Protein AF-A0A378MXD3-F1 (afdb_monomer)

pLDDT: mean 85.37, std 9.87, range [52.91, 94.81]

Sequence (81 aa):
MTLAIVYSRASIGVEAPLVTIEVHISNGQPKLTIVGLPEATVKEAGDRVRSALLNANFIYPPQRITINLAPADLPKEGGRF

Structure (mmCIF, N/CA/C/O backbone):
data_AF-A0A378MXD3-F1
#
_entry.id   AF-A0A378MXD3-F1
#
loop_
_atom_site.group_PDB
_atom_site.id
_atom_site.type_symbol
_atom_site.label_atom_id
_atom_site.label_alt_id
_atom_site.label_comp_id
_atom_site.label_asym_id
_atom_site.label_entity_id
_atom_site.label_seq_id
_atom_site.pdbx_PDB_ins_code
_atom_site.Cartn_x
_atom_site.Cartn_y
_atom_site.Cartn_z
_atom_site.occupancy
_atom_site.B_iso_or_equiv
_atom_site.auth_seq_id
_atom_site.auth_comp_id
_atom_site.auth_asym_id
_atom_site.auth_atom_id
_atom_site.pdbx_PDB_model_num
ATOM 1 N N . MET A 1 1 ? -9.275 -10.440 11.352 1.00 52.91 1 MET A N 1
ATOM 2 C CA . MET A 1 1 ? -8.105 -10.215 10.480 1.00 52.91 1 MET A CA 1
ATOM 3 C C . MET A 1 1 ? -8.621 -9.731 9.143 1.00 52.91 1 MET A C 1
ATOM 5 O O . MET A 1 1 ? -9.236 -10.515 8.436 1.00 52.91 1 MET A O 1
ATOM 9 N N . THR A 1 2 ? -8.467 -8.447 8.838 1.00 75.00 2 THR A N 1
ATOM 10 C CA . THR A 1 2 ? -8.908 -7.866 7.563 1.00 75.00 2 THR A CA 1
ATOM 11 C C . THR A 1 2 ? -7.673 -7.591 6.717 1.00 75.00 2 THR A C 1
ATOM 13 O O . THR A 1 2 ? -6.985 -6.589 6.906 1.00 75.00 2 THR A O 1
ATOM 16 N N . LEU A 1 3 ? -7.373 -8.548 5.837 1.00 89.56 3 LEU A N 1
ATOM 17 C CA . LEU A 1 3 ? -6.401 -8.421 4.759 1.00 89.56 3 LEU A CA 1
ATOM 18 C C . LEU A 1 3 ? -7.183 -8.242 3.456 1.00 89.56 3 LEU A C 1
ATOM 20 O O . LEU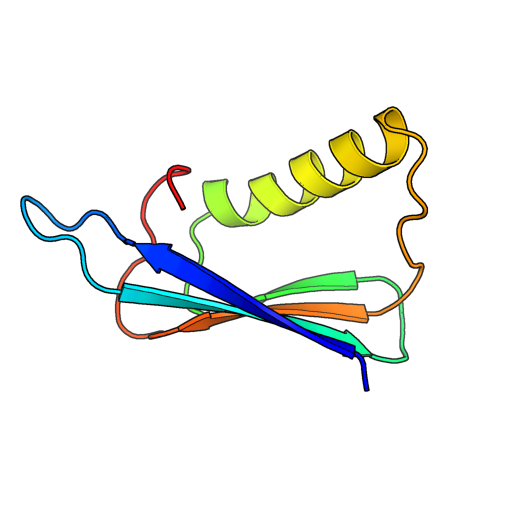 A 1 3 ? -8.069 -9.044 3.163 1.00 89.56 3 LEU A O 1
ATOM 24 N N . ALA A 1 4 ? -6.859 -7.208 2.691 1.00 93.56 4 ALA A N 1
ATOM 25 C CA . ALA A 1 4 ? -7.332 -7.035 1.324 1.00 93.56 4 ALA A CA 1
ATOM 26 C C . ALA A 1 4 ? -6.139 -7.106 0.368 1.00 93.56 4 ALA A C 1
ATOM 28 O O . ALA A 1 4 ? -5.076 -6.570 0.678 1.00 93.56 4 ALA A O 1
ATOM 29 N N . ILE A 1 5 ? -6.317 -7.762 -0.778 1.00 93.88 5 ILE A N 1
ATOM 30 C CA . ILE A 1 5 ? -5.286 -7.903 -1.810 1.00 93.88 5 ILE A CA 1
ATOM 31 C C . ILE A 1 5 ? -5.833 -7.326 -3.112 1.00 93.88 5 ILE A C 1
ATOM 33 O O . ILE A 1 5 ? -6.946 -7.656 -3.519 1.00 93.88 5 ILE A O 1
ATOM 37 N N . VAL A 1 6 ? -5.049 -6.465 -3.753 1.00 93.62 6 VAL A N 1
ATOM 38 C CA . VAL A 1 6 ? -5.355 -5.851 -5.047 1.00 93.62 6 VAL A CA 1
ATOM 39 C C . VAL A 1 6 ? -4.156 -6.037 -5.969 1.00 93.62 6 VAL A C 1
ATOM 41 O O . VAL A 1 6 ? -3.010 -5.932 -5.539 1.00 93.62 6 VAL A O 1
ATOM 44 N N . TYR A 1 7 ? -4.414 -6.309 -7.244 1.00 91.81 7 TYR A N 1
ATOM 45 C CA . TYR A 1 7 ? -3.371 -6.444 -8.255 1.00 91.81 7 TYR A CA 1
ATOM 46 C C . TYR A 1 7 ? -3.290 -5.177 -9.101 1.00 91.81 7 TYR A C 1
ATOM 48 O O . TYR A 1 7 ? -4.309 -4.656 -9.548 1.00 91.81 7 TYR A O 1
ATOM 56 N N . SER A 1 8 ? -2.070 -4.713 -9.335 1.00 90.50 8 SER A N 1
ATOM 57 C CA . SER A 1 8 ? -1.741 -3.576 -10.190 1.00 90.50 8 SER A CA 1
ATOM 58 C C . SER A 1 8 ? -0.509 -3.913 -11.042 1.00 90.50 8 SER A C 1
ATOM 60 O O . SER A 1 8 ? -0.033 -5.055 -11.068 1.00 90.50 8 SER A O 1
ATOM 62 N N . ARG A 1 9 ? -0.001 -2.944 -11.798 1.00 88.44 9 ARG A N 1
ATOM 63 C CA . ARG A 1 9 ? 1.165 -3.083 -12.673 1.00 88.44 9 ARG A CA 1
ATOM 64 C C . ARG A 1 9 ? 2.071 -1.869 -12.496 1.00 88.44 9 ARG A C 1
ATOM 66 O O . ARG A 1 9 ? 1.577 -0.748 -12.453 1.00 88.44 9 ARG A O 1
ATOM 73 N N . ALA A 1 10 ? 3.383 -2.084 -12.419 1.00 84.31 10 ALA A N 1
ATOM 74 C CA . ALA A 1 10 ? 4.334 -0.979 -12.544 1.00 84.31 10 ALA A CA 1
ATOM 75 C C . ALA A 1 10 ? 4.563 -0.645 -14.016 1.00 84.31 10 ALA A C 1
ATOM 77 O O . ALA A 1 10 ? 4.298 -1.475 -14.879 1.00 84.31 10 ALA A O 1
ATOM 78 N N . SER A 1 11 ? 5.088 0.543 -14.298 1.00 82.44 11 SER A N 1
ATOM 79 C CA . SER A 1 11 ? 5.532 0.922 -15.639 1.00 82.44 11 SER A CA 1
ATOM 80 C C . SER A 1 11 ? 7.054 1.002 -15.639 1.00 82.44 11 SER A C 1
ATOM 82 O O . SER A 1 11 ? 7.607 1.923 -15.048 1.00 82.44 11 SER A O 1
ATOM 84 N N . ILE A 1 12 ? 7.729 0.055 -16.295 1.00 81.81 12 ILE A N 1
ATOM 85 C CA . ILE A 1 12 ? 9.194 0.039 -16.425 1.00 81.81 12 ILE A CA 1
ATOM 86 C C . ILE A 1 12 ? 9.536 0.009 -17.913 1.00 81.81 12 ILE A C 1
ATOM 88 O O . ILE A 1 12 ? 9.543 -1.043 -18.548 1.00 81.81 12 ILE A O 1
ATOM 92 N N . GLY A 1 13 ? 9.777 1.183 -18.501 1.00 84.31 13 GLY A N 1
ATOM 93 C CA . GLY A 1 13 ? 9.953 1.303 -19.950 1.00 84.31 13 GLY A CA 1
ATOM 94 C C . GLY A 1 13 ? 8.713 0.807 -20.705 1.00 84.31 13 GLY A C 1
ATOM 95 O O . GLY A 1 13 ? 7.647 1.409 -20.602 1.00 84.31 13 GLY A O 1
ATOM 96 N N . VAL A 1 14 ? 8.860 -0.288 -21.457 1.00 86.69 14 VAL A N 1
ATOM 97 C CA . VAL A 1 14 ? 7.764 -0.971 -22.180 1.00 86.69 14 VAL A CA 1
ATOM 98 C C . VAL A 1 14 ? 7.185 -2.165 -21.414 1.00 86.69 14 VAL A C 1
ATOM 100 O O . VAL A 1 14 ? 6.224 -2.785 -21.866 1.00 86.69 14 VAL A O 1
ATOM 103 N N . GLU A 1 15 ? 7.770 -2.506 -20.269 1.00 84.62 15 GLU A N 1
ATOM 104 C CA . GLU A 1 15 ? 7.340 -3.620 -19.438 1.00 84.62 15 GLU A CA 1
ATOM 105 C C . GLU A 1 15 ? 6.313 -3.177 -18.397 1.00 84.62 15 GLU A C 1
ATOM 107 O O . GLU A 1 15 ? 6.360 -2.070 -17.852 1.00 84.62 15 GLU A O 1
ATOM 112 N N . ALA A 1 16 ? 5.399 -4.096 -18.090 1.00 88.31 16 ALA A N 1
ATOM 113 C CA . ALA A 1 16 ? 4.386 -3.923 -17.064 1.00 88.31 16 ALA A CA 1
ATOM 114 C C . ALA A 1 16 ? 4.472 -5.066 -16.043 1.00 88.31 16 ALA A C 1
ATOM 116 O O . ALA A 1 16 ? 3.676 -6.007 -16.118 1.00 88.31 16 ALA A O 1
ATOM 117 N N . PRO A 1 17 ? 5.447 -5.077 -15.118 1.00 87.44 17 PRO A N 1
ATOM 118 C CA . PRO A 1 17 ? 5.544 -6.139 -14.124 1.00 87.44 17 PRO A CA 1
ATOM 119 C C . PRO A 1 17 ? 4.358 -6.090 -13.152 1.00 87.44 17 PRO A C 1
ATOM 121 O O . PRO A 1 17 ? 3.816 -5.024 -12.849 1.00 87.44 17 PRO A O 1
ATOM 124 N N . LEU A 1 18 ? 3.936 -7.263 -12.678 1.00 89.38 18 LEU A N 1
ATOM 125 C CA . LEU A 1 18 ? 2.854 -7.400 -11.703 1.00 89.38 18 LEU A CA 1
ATOM 126 C C . LEU A 1 18 ? 3.255 -6.773 -10.363 1.00 89.38 18 LEU A C 1
ATOM 128 O O . LEU A 1 18 ? 4.318 -7.076 -9.826 1.00 89.38 18 LEU A O 1
ATOM 132 N N . VAL A 1 19 ? 2.365 -5.954 -9.808 1.00 88.81 19 VAL A N 1
ATOM 133 C CA . VAL A 1 19 ? 2.467 -5.418 -8.450 1.00 88.81 19 VAL A CA 1
ATOM 134 C C . VAL A 1 19 ? 1.299 -5.955 -7.636 1.00 88.81 19 VAL A C 1
ATOM 136 O O . VAL A 1 19 ? 0.146 -5.863 -8.049 1.00 88.81 19 VA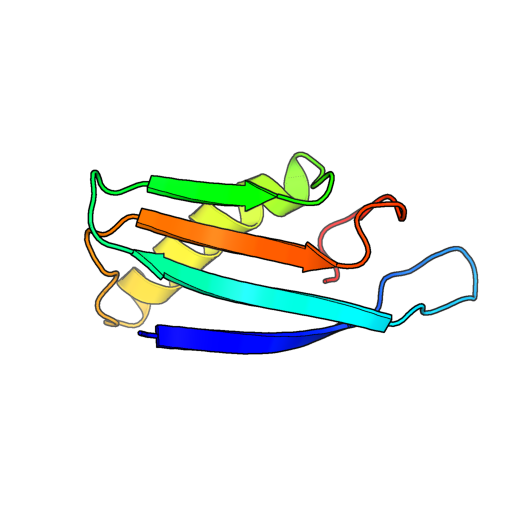L A O 1
ATOM 139 N N . THR A 1 20 ? 1.593 -6.518 -6.472 1.00 92.00 20 THR A N 1
ATOM 140 C CA . THR A 1 20 ? 0.579 -6.944 -5.505 1.00 92.00 20 THR A CA 1
ATOM 141 C C . THR A 1 20 ? 0.528 -5.923 -4.381 1.00 92.00 20 THR A C 1
ATOM 143 O O . THR A 1 20 ? 1.552 -5.599 -3.780 1.00 92.00 20 THR A O 1
ATOM 146 N N . ILE A 1 21 ? -0.665 -5.404 -4.121 1.00 91.94 21 ILE A N 1
ATOM 147 C CA . ILE A 1 21 ? -0.944 -4.426 -3.077 1.00 91.94 21 ILE A CA 1
ATOM 148 C C . ILE A 1 21 ? -1.710 -5.141 -1.974 1.00 91.94 21 ILE A C 1
ATOM 150 O O . ILE A 1 21 ? -2.827 -5.608 -2.186 1.00 91.94 21 ILE A O 1
ATOM 154 N N . GLU A 1 22 ? -1.121 -5.203 -0.789 1.00 94.19 22 GLU A N 1
ATOM 155 C CA . GLU A 1 22 ? -1.730 -5.841 0.374 1.00 94.19 22 GLU A CA 1
ATOM 156 C C . GLU A 1 22 ? -2.052 -4.778 1.415 1.00 94.19 22 GLU A C 1
ATOM 158 O O . GLU A 1 22 ? -1.175 -4.029 1.847 1.00 94.19 22 GLU A O 1
ATOM 163 N N . VAL A 1 23 ? -3.310 -4.708 1.835 1.00 93.50 23 VAL A N 1
ATOM 164 C CA . VAL A 1 23 ? -3.775 -3.760 2.846 1.00 93.50 23 VAL A CA 1
ATOM 165 C C . VAL A 1 23 ? -4.176 -4.527 4.088 1.00 93.50 23 VAL A C 1
ATOM 167 O O . VAL A 1 23 ? -5.088 -5.352 4.060 1.00 93.50 23 VAL A O 1
ATOM 170 N N . HIS A 1 24 ? -3.509 -4.222 5.193 1.00 93.88 24 HIS A N 1
ATOM 171 C CA . HIS A 1 24 ? -3.769 -4.833 6.484 1.00 93.88 24 HIS A CA 1
ATOM 172 C C . HIS A 1 24 ? -4.184 -3.781 7.511 1.00 93.88 24 HIS A C 1
ATOM 174 O O . HIS A 1 24 ? -3.511 -2.759 7.684 1.00 93.88 24 HIS A O 1
ATOM 180 N N . ILE A 1 25 ? -5.279 -4.057 8.221 1.00 93.38 25 ILE A N 1
ATOM 181 C CA . ILE A 1 25 ? -5.759 -3.238 9.337 1.00 93.38 25 ILE A CA 1
ATOM 182 C C . ILE A 1 25 ? -5.437 -3.949 10.649 1.00 93.38 25 ILE A C 1
ATOM 184 O O . ILE A 1 25 ? -5.771 -5.117 10.844 1.00 93.38 25 ILE A O 1
ATOM 188 N N . SER A 1 26 ? -4.796 -3.220 11.557 1.00 92.06 26 SER A N 1
ATOM 189 C CA . SER A 1 26 ? -4.346 -3.722 12.853 1.00 92.06 26 SER A CA 1
ATOM 190 C C . SER A 1 26 ? -4.677 -2.749 13.983 1.00 92.06 26 SER A C 1
ATOM 192 O O . SER A 1 26 ? -4.758 -1.534 13.782 1.00 92.06 26 SER A O 1
ATOM 194 N N . ASN A 1 27 ? -4.822 -3.293 15.191 1.00 91.00 27 ASN A N 1
ATOM 195 C CA . ASN A 1 27 ? -4.999 -2.495 16.400 1.00 91.00 27 ASN A CA 1
ATOM 196 C C . ASN A 1 27 ? -3.749 -1.645 16.676 1.00 91.00 27 ASN A C 1
ATOM 198 O O . ASN A 1 27 ? -2.619 -2.094 16.481 1.00 91.00 27 ASN A O 1
ATOM 202 N N . GLY A 1 28 ? -3.950 -0.423 17.165 1.00 88.38 28 GLY A N 1
ATOM 203 C CA . GLY A 1 28 ? -2.870 0.499 17.512 1.00 88.38 28 GLY A CA 1
ATOM 204 C C . GLY A 1 28 ? -3.235 1.950 17.224 1.00 88.38 28 GLY A C 1
ATOM 205 O O . GLY A 1 28 ? -4.369 2.256 16.862 1.00 88.38 28 GLY A O 1
ATOM 206 N N . GLN A 1 29 ? -2.258 2.846 17.382 1.00 90.75 29 GLN A N 1
ATOM 207 C CA . GLN A 1 29 ? -2.459 4.264 17.087 1.00 90.75 29 GLN A CA 1
ATOM 208 C C . GLN A 1 29 ? -2.820 4.474 15.604 1.00 90.75 29 GLN A C 1
ATOM 210 O O . GLN A 1 29 ? -2.189 3.846 14.742 1.00 90.75 29 GLN A O 1
ATOM 215 N N . PRO A 1 30 ? -3.787 5.361 15.292 1.00 92.50 30 PRO A N 1
ATOM 216 C CA . PRO A 1 30 ? -4.179 5.659 13.921 1.00 92.50 30 PRO A CA 1
ATOM 217 C C . PRO A 1 30 ? -2.986 6.143 13.099 1.00 92.50 30 PRO A C 1
ATOM 219 O O . PRO A 1 30 ? -2.431 7.214 13.341 1.00 92.50 30 PRO A O 1
ATOM 222 N N . LYS A 1 31 ? -2.579 5.337 12.121 1.00 92.12 31 LYS A N 1
ATOM 223 C CA . LYS A 1 31 ? -1.474 5.665 11.222 1.00 92.12 31 LYS A CA 1
ATOM 224 C C . LYS A 1 31 ? -1.613 4.878 9.933 1.00 92.12 31 LYS A C 1
ATOM 226 O O . LYS A 1 31 ? -1.801 3.664 9.974 1.00 92.12 31 LYS A O 1
ATOM 231 N N . LEU A 1 32 ? -1.455 5.563 8.805 1.00 91.75 32 LEU A N 1
ATOM 232 C CA . LEU A 1 32 ? -1.251 4.936 7.505 1.00 91.75 32 LEU A CA 1
ATOM 233 C C . LEU A 1 32 ? 0.253 4.762 7.275 1.00 91.75 32 LEU A C 1
ATOM 235 O O . LEU A 1 32 ? 1.030 5.690 7.491 1.00 91.75 32 LEU A O 1
ATOM 239 N N . THR A 1 33 ? 0.681 3.570 6.874 1.00 92.19 33 THR A N 1
ATOM 240 C CA . THR A 1 33 ? 2.078 3.289 6.515 1.00 92.19 33 THR A CA 1
ATOM 241 C C . THR A 1 33 ? 2.108 2.562 5.180 1.00 92.19 33 THR A C 1
ATOM 243 O O . THR A 1 33 ? 1.447 1.539 5.043 1.00 92.19 33 THR A O 1
ATOM 246 N N . ILE A 1 34 ? 2.880 3.067 4.219 1.00 90.50 34 ILE A N 1
ATOM 247 C CA . ILE A 1 34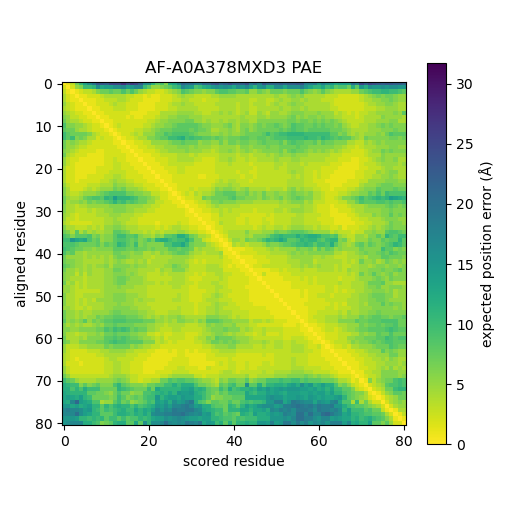 ? 3.100 2.414 2.923 1.00 90.50 34 ILE A CA 1
ATOM 248 C C . ILE A 1 34 ? 4.545 1.911 2.893 1.00 90.50 34 ILE A C 1
ATOM 250 O O . ILE A 1 34 ? 5.467 2.679 3.178 1.00 90.50 34 ILE A O 1
ATOM 254 N N . VAL A 1 35 ? 4.740 0.628 2.591 1.00 87.31 35 VAL A N 1
ATOM 255 C CA . VAL A 1 35 ? 6.047 -0.050 2.546 1.00 87.31 35 VAL A CA 1
ATOM 256 C C . VAL A 1 35 ? 6.278 -0.693 1.172 1.00 87.31 35 VAL A C 1
ATOM 258 O O . VAL A 1 35 ? 5.325 -0.923 0.431 1.00 87.31 35 VAL A O 1
ATOM 261 N N . GLY A 1 36 ? 7.543 -0.950 0.822 1.00 82.19 36 GLY A N 1
ATOM 262 C CA . GLY A 1 36 ? 7.939 -1.420 -0.518 1.00 82.19 36 GLY A CA 1
ATOM 263 C C . GLY A 1 36 ? 8.526 -0.318 -1.407 1.00 82.19 36 GLY A C 1
ATOM 264 O O . GLY A 1 36 ? 8.180 -0.234 -2.577 1.00 82.19 36 GLY A O 1
ATOM 265 N N . LEU A 1 37 ? 9.373 0.549 -0.833 1.00 75.81 37 LEU A N 1
ATOM 266 C CA . LEU A 1 37 ? 10.040 1.675 -1.512 1.00 75.81 37 LEU A CA 1
ATOM 267 C C . LEU A 1 37 ? 9.096 2.631 -2.285 1.00 75.81 37 LEU A C 1
ATOM 269 O O . LEU A 1 37 ? 9.339 2.918 -3.456 1.00 75.81 37 LEU 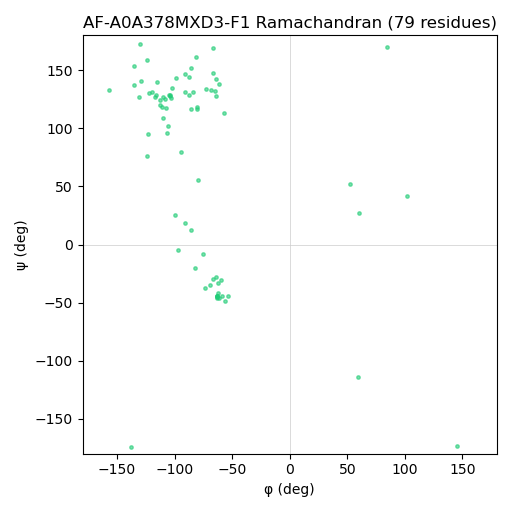A O 1
ATOM 273 N N . PRO A 1 38 ? 8.023 3.158 -1.658 1.00 75.31 38 PRO A N 1
ATOM 274 C CA . PRO A 1 38 ? 7.161 4.136 -2.316 1.00 75.31 38 PRO A CA 1
ATOM 275 C C . PRO A 1 38 ? 7.856 5.499 -2.433 1.00 75.31 38 PRO A C 1
ATOM 277 O O . PRO A 1 38 ? 8.379 6.032 -1.444 1.00 75.31 38 PRO A O 1
ATOM 280 N N . GLU A 1 39 ? 7.786 6.104 -3.617 1.00 79.44 39 GLU A N 1
ATOM 281 C CA . GLU A 1 39 ? 8.154 7.506 -3.818 1.00 79.44 39 GLU A CA 1
ATOM 282 C C . GLU A 1 39 ? 7.197 8.468 -3.092 1.00 79.44 39 GLU A C 1
ATOM 284 O O . GLU A 1 39 ? 6.128 8.085 -2.603 1.00 79.44 39 GLU A O 1
ATOM 289 N N . ALA A 1 40 ? 7.571 9.750 -3.029 1.00 79.56 40 ALA A N 1
ATOM 290 C CA . ALA A 1 40 ? 6.771 10.793 -2.385 1.00 79.56 40 ALA A CA 1
ATOM 291 C C . ALA A 1 40 ? 5.331 10.848 -2.929 1.00 79.56 40 ALA A C 1
ATOM 293 O O . ALA A 1 40 ? 4.383 10.847 -2.147 1.00 79.56 40 ALA A O 1
ATOM 294 N N . THR A 1 41 ? 5.149 10.772 -4.251 1.00 76.94 41 THR A N 1
ATOM 295 C CA . THR A 1 41 ? 3.824 10.828 -4.891 1.00 76.94 41 THR A CA 1
ATOM 296 C C . THR A 1 41 ? 2.906 9.669 -4.487 1.00 76.94 41 THR A C 1
ATOM 298 O O . THR A 1 41 ? 1.691 9.854 -4.372 1.00 76.94 41 THR A O 1
ATOM 301 N N . VAL A 1 42 ? 3.469 8.481 -4.242 1.00 81.25 42 VAL A N 1
ATOM 302 C CA . VAL A 1 42 ? 2.723 7.306 -3.761 1.00 81.25 42 VAL A CA 1
ATOM 303 C C . VAL A 1 42 ? 2.349 7.479 -2.288 1.00 81.25 42 VAL A C 1
ATOM 305 O O . VAL A 1 42 ? 1.236 7.142 -1.889 1.00 81.25 42 VAL A O 1
ATOM 308 N N . LYS A 1 43 ? 3.235 8.072 -1.476 1.00 81.94 43 LYS A N 1
ATOM 309 C CA . LYS A 1 43 ? 2.931 8.412 -0.075 1.00 81.94 43 LYS A CA 1
ATOM 310 C C . LYS A 1 43 ? 1.797 9.436 0.026 1.00 81.94 43 LYS A C 1
ATOM 312 O O . LYS A 1 43 ? 0.863 9.224 0.794 1.00 81.94 43 LYS A O 1
ATOM 317 N N . GLU A 1 44 ? 1.829 10.480 -0.800 1.00 85.62 44 GLU A N 1
ATOM 318 C CA . GLU A 1 44 ? 0.783 11.513 -0.873 1.00 85.62 44 GLU A CA 1
ATOM 319 C C . GLU A 1 44 ? -0.573 10.967 -1.342 1.00 85.62 44 GLU A C 1
ATOM 321 O O . GLU A 1 44 ? -1.628 11.487 -0.970 1.00 85.62 44 GLU A O 1
ATOM 326 N N . ALA A 1 45 ? -0.577 9.896 -2.144 1.00 85.12 45 ALA A N 1
ATOM 327 C CA . ALA A 1 45 ? -1.816 9.251 -2.567 1.00 85.12 45 ALA A CA 1
ATOM 328 C C . ALA A 1 45 ? -2.636 8.743 -1.370 1.00 85.12 45 ALA A C 1
ATOM 330 O O . ALA A 1 45 ? -3.864 8.766 -1.431 1.00 85.12 45 ALA A O 1
ATOM 331 N N . GLY A 1 46 ? -1.986 8.363 -0.265 1.00 87.44 46 GLY A N 1
ATOM 332 C CA . GLY A 1 46 ? -2.664 7.964 0.968 1.00 87.44 46 GLY A CA 1
ATOM 333 C C . GLY A 1 46 ? -3.560 9.065 1.544 1.00 87.44 46 GLY A C 1
ATOM 334 O O . GLY A 1 46 ? -4.720 8.811 1.875 1.00 87.44 46 GLY A O 1
ATOM 335 N N . ASP A 1 47 ? -3.064 10.303 1.585 1.00 89.19 47 ASP A N 1
ATOM 336 C CA . ASP A 1 47 ? -3.838 11.450 2.072 1.00 89.19 47 ASP A CA 1
ATOM 337 C C . ASP A 1 47 ? -4.981 11.813 1.112 1.00 89.19 47 ASP A C 1
ATOM 339 O O . ASP A 1 47 ? -6.086 12.155 1.554 1.00 89.19 47 ASP A O 1
ATOM 343 N N . ARG A 1 48 ? -4.768 11.652 -0.204 1.00 89.81 48 ARG A N 1
ATOM 344 C CA . ARG A 1 48 ? -5.831 11.803 -1.214 1.00 89.81 48 ARG A CA 1
ATOM 345 C C . ARG A 1 48 ? -6.936 10.764 -1.039 1.00 89.81 48 ARG A C 1
ATOM 347 O O . ARG A 1 48 ? -8.107 11.133 -1.039 1.00 89.81 48 ARG A O 1
ATOM 354 N N . VAL A 1 49 ? -6.584 9.492 -0.846 1.00 89.88 49 VAL A N 1
ATOM 355 C CA . VAL A 1 49 ? -7.555 8.406 -0.628 1.00 89.88 49 VAL A CA 1
ATOM 356 C C . VAL A 1 49 ? -8.341 8.640 0.656 1.00 89.88 49 VAL A C 1
ATOM 358 O O . VAL A 1 49 ? -9.566 8.542 0.645 1.00 89.88 49 VAL A O 1
ATOM 361 N N . ARG A 1 50 ? -7.672 9.020 1.751 1.00 90.81 50 ARG A N 1
ATOM 362 C CA . ARG A 1 50 ? -8.353 9.377 3.001 1.00 90.81 50 ARG A CA 1
ATOM 363 C C . ARG A 1 50 ? -9.366 10.501 2.783 1.00 90.81 50 ARG A C 1
ATOM 365 O O . ARG A 1 50 ? -10.512 10.375 3.207 1.00 90.81 50 ARG A O 1
ATOM 372 N N . SER A 1 51 ? -8.956 11.571 2.105 1.00 92.00 51 SER A N 1
ATOM 373 C CA . SER A 1 51 ? -9.829 12.711 1.801 1.00 92.00 51 SER A CA 1
ATOM 374 C C . SER A 1 51 ? -11.015 12.300 0.923 1.00 92.00 51 SER A C 1
ATOM 376 O O . SER A 1 51 ? -12.145 12.702 1.184 1.00 92.00 51 SER A O 1
ATOM 378 N N . ALA A 1 52 ? -10.783 11.460 -0.088 1.00 92.81 52 ALA A N 1
ATOM 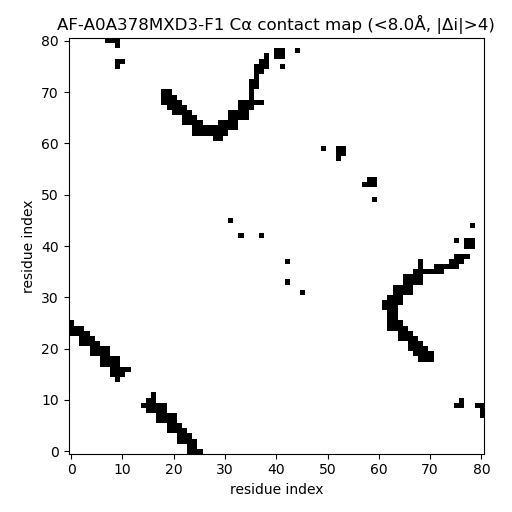379 C CA . ALA A 1 52 ? -11.829 10.943 -0.965 1.00 92.81 52 ALA A CA 1
ATOM 380 C C . ALA A 1 52 ? -12.848 10.076 -0.210 1.00 92.81 52 ALA A C 1
ATOM 382 O O . ALA A 1 52 ? -14.048 10.259 -0.393 1.00 92.81 52 ALA A O 1
ATOM 383 N N . LEU A 1 53 ? -12.392 9.183 0.676 1.00 92.12 53 LEU A N 1
ATOM 384 C CA . LEU A 1 53 ? -13.271 8.340 1.492 1.00 92.12 53 LEU A CA 1
ATOM 385 C C . LEU A 1 53 ? -14.174 9.177 2.402 1.00 92.12 53 LEU A C 1
ATOM 387 O O . LEU A 1 53 ? -15.378 8.938 2.446 1.00 92.12 53 LEU A O 1
ATOM 391 N N . LEU A 1 54 ? -13.609 10.183 3.078 1.00 92.38 54 LEU A N 1
ATOM 392 C CA . LEU A 1 54 ? -14.379 11.083 3.940 1.00 92.38 54 LEU A CA 1
ATOM 393 C C . LEU A 1 54 ? -15.412 11.890 3.140 1.00 92.38 54 LEU A C 1
ATOM 395 O O . LEU A 1 54 ? -16.565 11.972 3.551 1.00 92.38 54 LEU A O 1
ATOM 399 N N . ASN A 1 55 ? -15.029 12.428 1.977 1.00 94.12 55 ASN A N 1
ATOM 400 C CA . ASN A 1 55 ? -15.946 13.174 1.105 1.00 94.12 55 ASN A CA 1
ATOM 401 C C . ASN A 1 55 ? -17.056 12.296 0.509 1.00 94.12 55 ASN A C 1
ATOM 403 O O . ASN A 1 55 ? -18.157 12.776 0.259 1.00 94.12 55 ASN A O 1
ATOM 407 N N . ALA A 1 56 ? -16.788 11.008 0.298 1.00 94.81 56 ALA A N 1
ATOM 408 C CA . ALA A 1 56 ? -17.771 10.041 -0.176 1.00 94.81 56 ALA A CA 1
ATOM 409 C C . ALA A 1 56 ? -18.618 9.424 0.959 1.00 94.81 56 ALA A C 1
ATOM 411 O O . ALA A 1 56 ? -19.335 8.454 0.726 1.00 94.81 56 ALA A O 1
ATOM 412 N N . ASN A 1 57 ? -18.571 9.993 2.172 1.00 94.31 57 ASN A N 1
ATOM 413 C CA . ASN A 1 57 ? -19.302 9.538 3.362 1.00 94.31 57 ASN A CA 1
ATOM 414 C C . ASN A 1 57 ? -18.965 8.101 3.806 1.00 94.31 57 ASN A C 1
ATOM 416 O O . ASN A 1 57 ? -19.778 7.436 4.450 1.00 94.31 57 ASN A O 1
ATOM 420 N N . PHE A 1 58 ? -17.758 7.617 3.500 1.00 92.62 58 PHE A N 1
ATOM 421 C CA . PHE A 1 58 ? -17.252 6.363 4.054 1.00 92.62 58 PHE A CA 1
ATOM 422 C C . PHE A 1 58 ? -16.592 6.580 5.416 1.00 92.62 58 PHE A C 1
ATOM 424 O O . PHE A 1 58 ? -16.008 7.624 5.711 1.00 92.62 58 PHE A O 1
ATOM 431 N N . ILE A 1 59 ? -16.626 5.536 6.245 1.00 89.06 59 ILE A N 1
ATOM 432 C CA . ILE A 1 59 ? -15.938 5.526 7.534 1.00 89.06 59 ILE A CA 1
ATOM 433 C C . ILE A 1 59 ? -14.461 5.213 7.298 1.00 89.06 59 ILE A C 1
ATOM 435 O O . ILE A 1 59 ? -14.109 4.116 6.863 1.00 89.06 59 ILE A O 1
ATOM 439 N N . TYR A 1 60 ? -13.588 6.161 7.636 1.00 88.31 60 TYR A N 1
ATOM 440 C CA . TYR A 1 60 ? -12.152 5.909 7.698 1.00 88.31 60 TYR A CA 1
ATOM 441 C C . TYR A 1 60 ? -11.789 5.341 9.081 1.00 88.31 60 TYR A C 1
ATOM 443 O O . TYR A 1 60 ? -11.982 6.035 10.085 1.00 88.31 60 TYR A O 1
ATOM 451 N N . PRO A 1 61 ? -11.282 4.100 9.183 1.00 88.56 61 PRO A N 1
ATOM 452 C CA . PRO A 1 61 ? -11.081 3.457 10.475 1.00 88.56 61 PRO A CA 1
ATOM 453 C C . PRO A 1 61 ? -9.964 4.154 11.274 1.00 88.56 61 PRO A C 1
ATOM 455 O O . PRO A 1 61 ? -8.871 4.366 10.741 1.00 88.56 61 PRO A O 1
ATOM 458 N N . PRO A 1 62 ? -10.174 4.463 12.568 1.00 90.44 62 PRO A N 1
ATOM 459 C CA . PRO A 1 62 ? -9.152 5.040 13.441 1.00 90.44 62 PRO A CA 1
ATOM 460 C C . PRO A 1 62 ? -8.198 3.947 13.954 1.00 90.44 62 PRO A C 1
ATOM 462 O O . PRO A 1 62 ? -8.050 3.734 15.152 1.00 90.44 62 PRO A O 1
ATOM 465 N N . GLN A 1 63 ? -7.586 3.203 13.035 1.00 92.44 63 GLN A N 1
ATOM 466 C CA . GLN A 1 63 ? -6.700 2.072 13.315 1.00 92.44 63 GLN A CA 1
ATOM 467 C C . GLN A 1 63 ? -5.389 2.213 12.539 1.00 92.44 63 GLN A C 1
ATOM 469 O O . GLN A 1 63 ? -5.231 3.100 11.694 1.00 92.44 63 GLN A O 1
ATOM 474 N N . ARG A 1 64 ? -4.424 1.336 12.821 1.00 93.12 64 ARG A N 1
ATOM 475 C CA 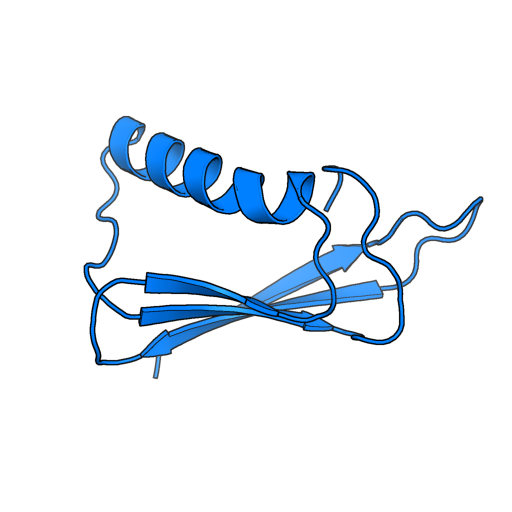. ARG A 1 64 ? -3.177 1.286 12.064 1.00 93.12 64 ARG A CA 1
ATOM 476 C C . ARG A 1 64 ? -3.399 0.519 10.764 1.00 93.12 64 ARG A C 1
ATOM 478 O O . ARG A 1 64 ? -3.688 -0.678 10.790 1.00 93.12 64 ARG A O 1
ATOM 485 N N . ILE A 1 65 ? -3.208 1.201 9.641 1.00 93.50 65 ILE A N 1
ATOM 486 C CA . ILE A 1 65 ? -3.3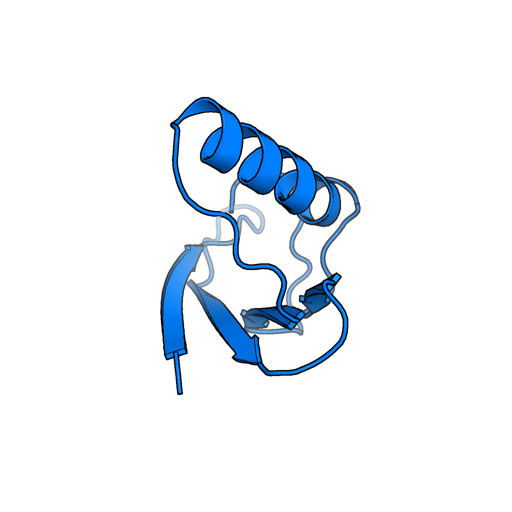41 0.653 8.290 1.00 93.50 65 ILE A CA 1
ATOM 487 C C . ILE A 1 65 ? -1.943 0.533 7.688 1.00 93.50 65 ILE A C 1
ATOM 489 O O . ILE A 1 65 ? -1.192 1.510 7.644 1.00 93.50 65 ILE A O 1
ATOM 493 N N . THR A 1 66 ? -1.587 -0.661 7.227 1.00 93.12 66 THR A N 1
ATOM 494 C CA . THR A 1 66 ? -0.323 -0.910 6.524 1.00 93.12 66 THR A CA 1
ATOM 495 C C . THR A 1 66 ? -0.622 -1.362 5.106 1.00 93.12 66 THR A C 1
ATOM 497 O O . THR A 1 66 ? -1.392 -2.299 4.919 1.00 93.12 66 THR A O 1
ATOM 500 N N . ILE A 1 67 ? -0.024 -0.686 4.129 1.00 92.94 67 ILE A N 1
ATOM 501 C CA . ILE A 1 67 ? -0.108 -1.012 2.708 1.00 92.94 67 ILE A CA 1
ATOM 502 C C . ILE A 1 67 ? 1.267 -1.504 2.270 1.00 92.94 67 ILE A C 1
ATOM 504 O O . ILE A 1 67 ? 2.245 -0.762 2.366 1.00 92.94 67 ILE A O 1
ATOM 508 N N . ASN A 1 68 ? 1.349 -2.744 1.811 1.00 91.81 68 ASN A N 1
ATOM 509 C CA . ASN A 1 68 ? 2.566 -3.339 1.280 1.00 91.81 68 ASN A CA 1
ATOM 510 C C . ASN A 1 68 ? 2.495 -3.397 -0.247 1.00 91.81 68 ASN A C 1
ATOM 512 O O . ASN A 1 68 ? 1.513 -3.890 -0.798 1.00 91.81 68 ASN A O 1
ATOM 516 N N . LEU A 1 69 ? 3.532 -2.889 -0.914 1.00 89.38 69 LEU A N 1
ATOM 517 C CA . LEU A 1 69 ?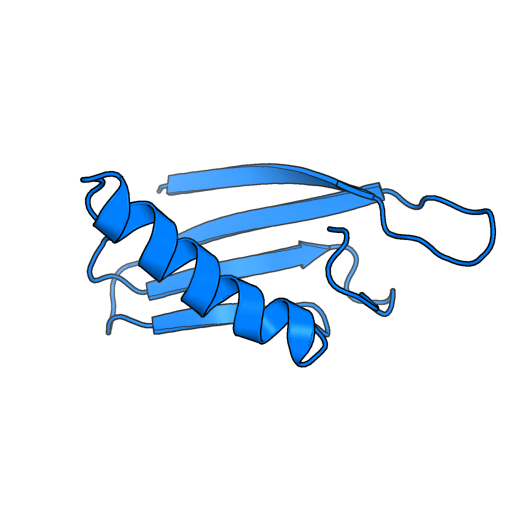 3.685 -2.936 -2.366 1.00 89.38 69 LEU A CA 1
ATOM 518 C C . LEU A 1 69 ? 4.753 -3.975 -2.722 1.00 89.38 69 LEU A C 1
ATOM 520 O O . LEU A 1 69 ? 5.951 -3.707 -2.617 1.00 89.38 69 LEU A O 1
ATOM 524 N N . ALA A 1 70 ? 4.320 -5.153 -3.161 1.00 87.38 70 ALA A N 1
ATOM 525 C CA . ALA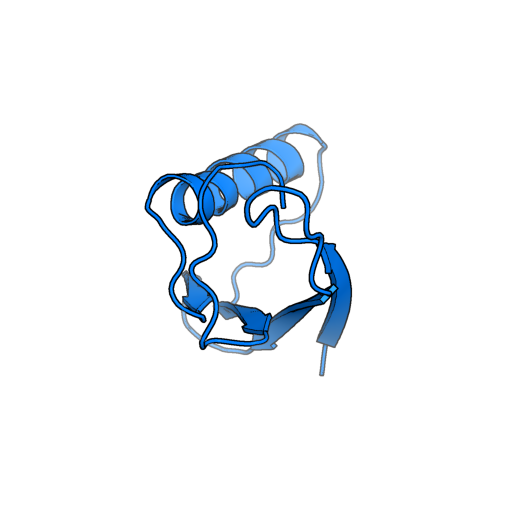 A 1 70 ? 5.202 -6.223 -3.609 1.00 87.38 70 ALA A CA 1
ATOM 526 C C . ALA A 1 70 ? 5.304 -6.247 -5.146 1.00 87.38 70 ALA A C 1
ATOM 528 O O . ALA A 1 70 ? 4.298 -6.020 -5.819 1.00 87.38 70 ALA A O 1
ATOM 529 N N . PRO A 1 71 ? 6.477 -6.550 -5.723 1.00 83.19 71 PRO A N 1
ATOM 530 C CA . PRO A 1 71 ? 7.714 -6.942 -5.043 1.00 83.19 71 PRO A CA 1
ATOM 531 C C . PRO A 1 71 ? 8.553 -5.707 -4.643 1.00 83.19 71 PRO A C 1
ATOM 533 O O . PRO A 1 71 ? 8.521 -4.692 -5.330 1.00 83.19 71 PRO A O 1
ATOM 536 N N . ALA A 1 72 ? 9.239 -5.732 -3.495 1.00 73.19 72 ALA A N 1
ATOM 537 C CA . ALA A 1 72 ? 9.871 -4.539 -2.896 1.00 73.19 72 ALA A CA 1
ATOM 538 C C . ALA A 1 72 ? 11.171 -4.073 -3.589 1.00 73.19 72 ALA A C 1
ATOM 540 O O . ALA A 1 72 ? 11.704 -3.022 -3.247 1.00 73.19 72 ALA A O 1
ATOM 541 N N . ASP A 1 73 ? 11.675 -4.862 -4.529 1.00 70.69 73 ASP A N 1
ATOM 542 C CA . ASP A 1 73 ? 12.887 -4.669 -5.332 1.00 70.69 73 ASP A CA 1
ATOM 543 C C . ASP A 1 73 ? 12.677 -3.759 -6.553 1.00 70.69 73 ASP A C 1
ATOM 545 O O . ASP A 1 73 ? 13.635 -3.184 -7.064 1.00 70.69 73 ASP A O 1
ATOM 549 N N . LEU A 1 74 ? 11.432 -3.582 -7.003 1.00 68.00 74 LEU A N 1
ATOM 550 C CA . LEU A 1 74 ? 11.110 -2.668 -8.099 1.00 68.00 74 LEU A CA 1
ATOM 551 C C . LEU A 1 74 ? 10.866 -1.242 -7.569 1.00 68.00 74 LEU A C 1
ATOM 553 O O . LEU A 1 74 ? 10.021 -1.081 -6.681 1.00 68.00 74 LEU A O 1
ATOM 557 N N . PRO A 1 75 ? 11.503 -0.190 -8.110 1.00 65.44 75 PRO A N 1
ATOM 558 C CA . PRO A 1 75 ? 11.118 1.181 -7.788 1.00 65.44 75 PRO A CA 1
ATOM 559 C C . PRO A 1 75 ? 9.687 1.441 -8.288 1.00 65.44 75 PRO A C 1
ATOM 561 O O . PRO A 1 75 ? 9.352 1.146 -9.437 1.00 65.44 75 PRO A O 1
ATOM 564 N N . LYS A 1 76 ? 8.802 1.931 -7.409 1.00 68.19 76 LYS A N 1
ATOM 565 C CA . LYS A 1 76 ? 7.423 2.295 -7.782 1.00 68.19 76 LYS A CA 1
ATOM 566 C C . LYS A 1 76 ? 7.357 3.783 -8.108 1.00 68.19 76 LYS A C 1
ATOM 568 O O . LYS A 1 76 ? 6.966 4.585 -7.261 1.00 68.19 76 LYS A O 1
ATOM 573 N N . GLU A 1 77 ? 7.781 4.121 -9.324 1.00 63.31 77 GLU A N 1
ATOM 574 C CA . GLU A 1 77 ? 7.850 5.500 -9.813 1.00 63.31 77 GLU A CA 1
ATOM 575 C C . GLU A 1 77 ? 6.504 5.998 -10.362 1.00 63.31 77 GLU A C 1
ATOM 577 O O . GLU A 1 77 ? 5.859 5.344 -11.188 1.00 63.31 77 GLU A O 1
ATOM 582 N N . GLY A 1 78 ? 6.087 7.189 -9.925 1.00 59.97 78 GLY A N 1
ATOM 583 C CA . GLY A 1 78 ? 4.881 7.865 -10.417 1.00 59.97 78 GLY A CA 1
ATOM 584 C C . GLY A 1 78 ? 3.552 7.453 -9.758 1.00 59.97 78 GLY A C 1
ATOM 585 O O . GLY A 1 78 ? 3.453 6.521 -8.970 1.00 59.97 78 GLY A O 1
ATOM 586 N N . GLY A 1 79 ? 2.483 8.200 -10.056 1.00 60.38 79 GLY A N 1
ATOM 587 C CA . GLY A 1 79 ? 1.155 8.034 -9.438 1.00 60.38 79 GLY A CA 1
ATOM 588 C C . GLY A 1 79 ? 0.197 7.081 -10.163 1.00 60.38 79 GLY A C 1
ATOM 589 O O . GLY A 1 79 ? -1.008 7.208 -9.979 1.00 60.38 79 GLY A O 1
ATOM 590 N N . ARG A 1 80 ? 0.697 6.202 -11.042 1.00 61.31 80 ARG A N 1
ATOM 591 C CA . ARG A 1 80 ? -0.118 5.370 -11.955 1.00 61.31 80 ARG A CA 1
ATOM 592 C C . ARG A 1 80 ? -0.324 3.922 -11.475 1.00 61.31 80 ARG A C 1
ATOM 594 O O . ARG A 1 80 ? -0.541 3.044 -12.305 1.00 61.31 80 ARG A O 1
ATOM 601 N N . PHE A 1 81 ? -0.242 3.690 -10.167 1.00 60.84 81 PHE A N 1
ATOM 602 C CA . PHE A 1 81 ? -0.443 2.378 -9.539 1.00 60.84 81 PHE A CA 1
ATOM 603 C C . PHE A 1 81 ? -1.863 2.190 -9.016 1.00 60.84 81 PHE A C 1
ATOM 605 O O . PHE A 1 81 ? -2.487 3.204 -8.632 1.00 60.84 81 PHE A O 1
#

Nearest PDB structures (foldseek):
  8rxs-assembly1_B  TM=9.693E-01  e=2.118E-09  Legionella pneumophila
  8rxt-assembly1_F  TM=9.626E-01  e=2.951E-09  Legionella pneumophila
  8rxk-assembly1_E  TM=9.636E-01  e=8.537E-09  Legionella pneumophila
  8rxt-assembly1_B  TM=9.690E-01  e=1.772E-08  Legionella pneumophila
  8rxd-assembly1_C  TM=9.529E-01  e=1.113E-08  Legionella pneumophila

Secondary structure (DSSP, 8-state):
-EEEEEEEE--BTTB--EEEEEEEEESSSSEEEEESSB-HHHHHHHHHHHHHHHHTTPPPPSSEEEEEEE-TTS-B-SS--

Solvent-accessible surface area (backbone atoms only — not comparable to full-atom values): 4768 Å² total; per-residue (Å²): 136,56,74,48,78,48,82,45,45,47,80,56,90,92,44,66,53,75,26,43,38,38,40,39,59,44,91,57,72,66,41,82,44,77,46,37,62,63,39,70,60,49,56,52,45,54,59,51,50,53,52,50,37,53,76,71,74,45,88,77,74,82,34,22,35,40,37,39,39,36,60,57,87,51,82,49,77,66,78,79,106

Foldseek 3Di:
DDKDKDWAFADDPPDTDIKIKIKDWDADAQDEEEALQADPLCVVVVVVVVVVCVVVVHDDDRTYMYIYIPPSPDHRDDDRD

Radius of gyration: 13.34 Å; Cα contacts (8 Å, |Δi|>4): 138; chains: 1; bounding box: 32×23×40 Å

Mean predicted aligned error: 5.29 Å

InterPro domains:
  IPR014721 Small ribosomal subunit protein uS5 domain 2-type fold, subgroup [G3DSA:3.30.230.10] (3-81)
  IPR020568 Ribosomal protein uS5 domain 2-type superfamily [SSF54211] (4-79)

Organism: Mannheimia haemolytica (NCBI:txid75985)